Protein AF-A0A8S0SRK8-F1 (afdb_monomer_lite)

Organism: NCBI:txid158383

pLDDT: mean 86.81, std 17.04, range [39.41, 98.62]

Radius of gyration: 45.8 Å; chains: 1; bounding box: 106×28×103 Å

Structure (mmCIF, N/CA/C/O backbone):
data_AF-A0A8S0SRK8-F1
#
_entry.id   AF-A0A8S0SRK8-F1
#
loop_
_atom_site.group_PDB
_atom_site.id
_atom_site.type_symbol
_atom_site.label_atom_id
_atom_site.label_alt_id
_atom_site.label_comp_id
_atom_site.label_asym_id
_atom_site.label_entity_id
_atom_site.label_seq_id
_atom_site.pdbx_PDB_ins_code
_atom_site.Cartn_x
_atom_site.Cartn_y
_atom_site.Cartn_z
_atom_site.occupancy
_atom_site.B_iso_or_equiv
_atom_site.auth_seq_id
_atom_site.auth_comp_id
_atom_site.auth_asym_id
_atom_site.auth_atom_id
_atom_site.pdbx_PDB_model_num
ATOM 1 N N . MET A 1 1 ? -18.535 -17.573 22.015 1.00 39.41 1 MET A N 1
ATOM 2 C CA . MET A 1 1 ? -19.885 -17.221 21.520 1.00 39.41 1 MET A CA 1
ATOM 3 C C . MET A 1 1 ? -19.895 -15.765 21.069 1.00 39.41 1 MET A C 1
ATOM 5 O O . MET A 1 1 ? -19.481 -14.895 21.828 1.00 39.41 1 MET A O 1
ATOM 9 N N . ALA A 1 2 ? -20.284 -15.486 19.824 1.00 50.84 2 ALA A N 1
ATOM 10 C CA . ALA A 1 2 ? -20.505 -14.115 19.374 1.00 50.84 2 ALA A CA 1
ATOM 11 C C . ALA A 1 2 ? -21.846 -13.645 19.949 1.00 50.84 2 ALA A C 1
ATOM 13 O O . ALA A 1 2 ? -22.891 -13.990 19.405 1.00 50.84 2 ALA A O 1
ATOM 14 N N . ASN A 1 3 ? -21.820 -12.917 21.070 1.00 59.28 3 ASN A N 1
ATOM 15 C CA . ASN A 1 3 ? -23.039 -12.348 21.637 1.00 59.28 3 ASN A CA 1
ATOM 16 C C . ASN A 1 3 ? -23.582 -11.314 20.643 1.00 59.28 3 ASN A C 1
ATOM 18 O O . ASN A 1 3 ? -22.987 -10.251 20.446 1.00 59.28 3 ASN A O 1
ATOM 22 N N . ARG A 1 4 ? -24.640 -11.687 19.923 1.00 82.00 4 ARG A N 1
ATOM 23 C CA . ARG A 1 4 ? -25.288 -10.833 18.934 1.00 82.00 4 ARG A CA 1
ATOM 24 C C . ARG A 1 4 ? -26.205 -9.895 19.706 1.00 82.00 4 ARG A C 1
ATOM 26 O O . ARG A 1 4 ? -27.252 -10.319 20.172 1.00 82.00 4 ARG A O 1
ATOM 33 N N . PHE A 1 5 ? -25.776 -8.648 19.869 1.00 89.31 5 PHE A N 1
ATOM 34 C CA . PHE A 1 5 ? -26.618 -7.614 20.463 1.00 89.31 5 PHE A CA 1
ATOM 35 C C . PHE A 1 5 ? -27.851 -7.359 19.600 1.00 89.31 5 PHE A C 1
ATOM 37 O O . PHE A 1 5 ? -27.813 -7.545 18.376 1.00 89.31 5 PHE A O 1
ATOM 44 N N . GLU A 1 6 ? -28.922 -6.897 20.232 1.00 91.94 6 GLU A N 1
ATOM 45 C CA . GLU A 1 6 ? -30.125 -6.482 19.528 1.00 91.94 6 GLU A CA 1
ATOM 46 C C . GLU A 1 6 ? -29.847 -5.293 18.601 1.00 91.94 6 GLU A C 1
ATOM 48 O O . GLU A 1 6 ? -28.809 -4.622 18.676 1.00 91.94 6 GLU A O 1
ATOM 53 N N . LYS A 1 7 ? -30.782 -5.024 17.684 1.00 91.38 7 LYS A N 1
ATOM 54 C CA . LYS A 1 7 ? -30.633 -3.931 16.720 1.00 91.38 7 LYS A CA 1
ATOM 55 C C . LYS A 1 7 ? -30.488 -2.581 17.431 1.00 91.38 7 LYS A C 1
ATOM 57 O O . LYS A 1 7 ? -29.530 -1.866 17.159 1.00 91.38 7 LYS A O 1
ATOM 62 N N . HIS A 1 8 ? -31.366 -2.293 18.393 1.00 92.50 8 HIS A N 1
ATOM 63 C CA . HIS A 1 8 ? -31.359 -1.033 19.138 1.00 92.50 8 HIS A CA 1
ATOM 64 C C . HIS A 1 8 ? -30.044 -0.823 19.915 1.00 92.50 8 HIS A C 1
ATOM 66 O O . HIS A 1 8 ? -29.465 0.260 19.876 1.00 92.50 8 HIS A O 1
ATOM 72 N N . GLN A 1 9 ? -29.513 -1.886 20.534 1.00 93.75 9 GLN A N 1
ATOM 73 C CA . GLN A 1 9 ? -28.227 -1.865 21.238 1.00 93.75 9 GLN A CA 1
ATOM 74 C C . GLN A 1 9 ? -27.070 -1.575 20.280 1.00 93.75 9 GLN A C 1
ATOM 76 O O . GLN A 1 9 ? -26.219 -0.732 20.557 1.00 93.75 9 GLN A O 1
ATOM 81 N N . ASN A 1 10 ? -27.035 -2.254 19.129 1.00 93.31 10 ASN A N 1
ATOM 82 C CA . ASN A 1 10 ? -26.011 -2.003 18.118 1.00 93.31 10 ASN A CA 1
ATOM 83 C C . ASN A 1 10 ? -26.084 -0.583 17.562 1.00 93.31 10 ASN A C 1
ATOM 85 O O . ASN A 1 10 ? -25.037 0.005 17.312 1.00 93.31 10 ASN A O 1
ATOM 89 N N . ASP A 1 11 ? -27.281 -0.053 17.332 1.00 93.44 11 ASP A N 1
ATOM 90 C CA . ASP A 1 11 ? -27.451 1.276 16.755 1.00 93.44 11 ASP A CA 1
ATOM 91 C C . ASP A 1 11 ? -27.020 2.363 17.752 1.00 93.44 11 ASP A C 1
ATOM 93 O O . ASP A 1 11 ? -26.238 3.234 17.379 1.00 93.44 11 ASP A O 1
ATOM 97 N N . ALA A 1 12 ? -27.363 2.231 19.039 1.00 93.94 12 ALA A N 1
ATOM 98 C CA . ALA A 1 12 ? -26.849 3.110 20.094 1.00 93.94 12 ALA A CA 1
ATOM 99 C C . ALA A 1 12 ? -25.310 3.066 20.209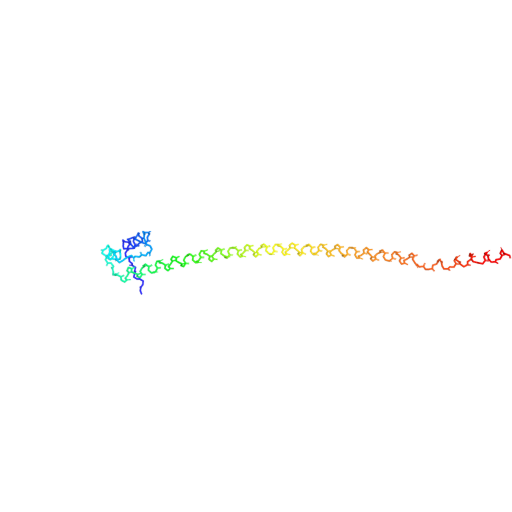 1.00 93.94 12 ALA A C 1
ATOM 101 O O . ALA A 1 12 ? -24.655 4.106 20.290 1.00 93.94 12 ALA A O 1
ATOM 102 N N . LEU A 1 13 ? -24.707 1.869 20.159 1.00 94.38 13 LEU A N 1
ATOM 103 C CA . LEU A 1 13 ? -23.247 1.707 20.193 1.00 94.38 13 LEU A CA 1
ATOM 104 C C . LEU A 1 13 ? -22.557 2.295 18.950 1.00 94.38 13 LEU A C 1
ATOM 106 O O . LEU A 1 13 ? -21.462 2.843 19.064 1.00 94.38 13 LEU A O 1
ATOM 110 N N . LYS A 1 14 ? -23.169 2.177 17.763 1.00 93.75 14 LYS A N 1
ATOM 111 C CA . LYS A 1 14 ? -22.653 2.780 16.521 1.00 93.75 14 LYS A CA 1
ATOM 112 C C . LYS A 1 14 ? -22.706 4.300 16.577 1.00 93.75 14 LYS A C 1
ATOM 114 O O . LYS A 1 14 ? -21.674 4.905 16.318 1.00 93.75 14 LYS A O 1
ATOM 119 N N . LEU A 1 15 ? -23.845 4.877 16.959 1.00 94.00 15 LEU A N 1
ATOM 120 C CA . LEU A 1 15 ? -24.011 6.328 17.080 1.00 94.00 15 LEU A CA 1
ATOM 121 C C . LEU A 1 15 ? -22.973 6.916 18.043 1.00 94.00 15 LEU A C 1
ATOM 123 O O . LEU A 1 15 ? -22.237 7.829 17.686 1.00 94.00 15 LEU A O 1
ATOM 127 N N . ALA A 1 16 ? -22.801 6.308 19.219 1.00 93.81 16 ALA A N 1
ATOM 128 C CA . ALA A 1 16 ? -21.780 6.759 20.163 1.00 93.81 16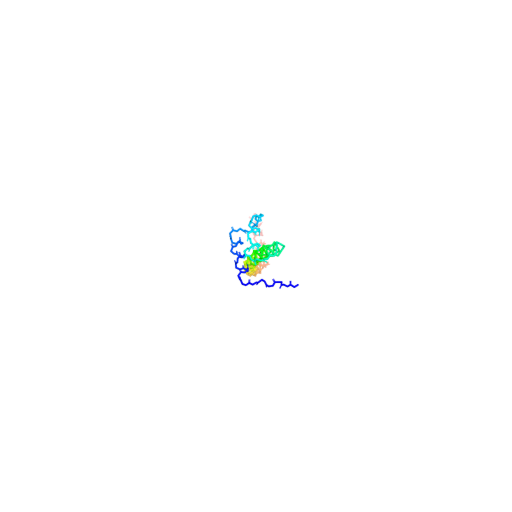 ALA A CA 1
ATOM 129 C C . ALA A 1 16 ? -20.341 6.588 19.638 1.00 93.81 16 ALA A C 1
ATOM 131 O O . ALA A 1 16 ? -19.460 7.363 20.001 1.00 93.81 16 ALA A O 1
ATOM 132 N N . PHE A 1 17 ? -20.079 5.582 18.796 1.00 94.31 17 PHE A N 1
ATOM 133 C CA . PHE A 1 17 ? -18.770 5.399 18.158 1.00 94.31 17 PHE A CA 1
ATOM 134 C C . PHE A 1 17 ? -18.495 6.433 17.060 1.00 94.31 17 PHE A C 1
ATOM 136 O O . PHE A 1 17 ? -17.335 6.769 16.820 1.00 94.31 17 PHE A O 1
ATOM 143 N N . GLU A 1 18 ? -19.540 6.903 16.379 1.00 92.00 18 GLU A N 1
ATOM 144 C CA . GLU A 1 18 ? -19.466 7.986 15.395 1.00 92.00 18 GLU A CA 1
ATOM 145 C C . GLU A 1 18 ? -19.194 9.331 16.076 1.00 92.00 18 GLU A C 1
ATOM 147 O O . GLU A 1 18 ? -18.357 10.086 15.590 1.00 92.00 18 GLU A O 1
ATOM 152 N N . GLU A 1 19 ? -19.808 9.582 17.238 1.00 91.06 19 GLU A N 1
ATOM 153 C CA . GLU A 1 19 ? -19.502 10.746 18.083 1.00 91.06 19 GLU A CA 1
ATOM 154 C C . GLU A 1 19 ? -18.071 10.698 18.637 1.00 91.06 19 GLU A C 1
ATOM 156 O O . GLU A 1 19 ? -17.342 11.688 18.595 1.00 91.06 19 GLU A O 1
ATOM 161 N N . SER A 1 20 ? -17.655 9.546 19.177 1.00 89.19 20 SER A N 1
ATOM 162 C CA . SER A 1 20 ? -16.301 9.357 19.688 1.00 89.19 20 SER A CA 1
ATOM 163 C C . SER A 1 20 ? -15.818 7.913 19.575 1.00 89.19 20 SER A C 1
ATOM 165 O O . SER A 1 20 ? -16.375 6.968 20.137 1.00 89.19 20 SER A O 1
ATOM 167 N N . VAL A 1 21 ? -14.654 7.751 18.949 1.00 87.62 21 VAL A N 1
ATOM 168 C CA . VAL A 1 21 ?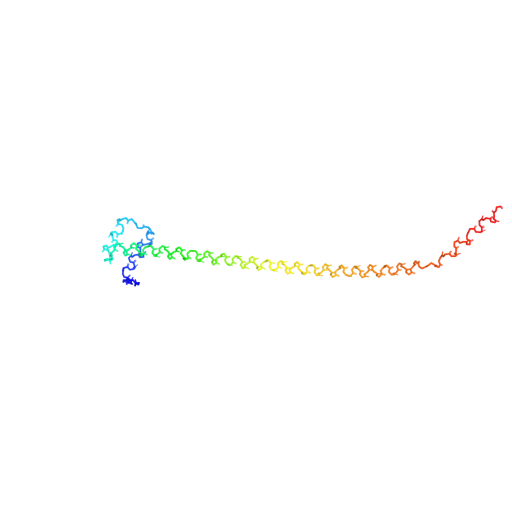 -13.957 6.462 18.818 1.00 87.62 21 VAL A CA 1
ATOM 169 C C . VAL A 1 21 ? -13.458 5.929 20.176 1.00 87.62 21 VAL A C 1
ATOM 171 O O . VAL A 1 21 ? -13.276 4.711 20.354 1.00 87.62 21 VAL A O 1
ATOM 174 N N . HIS A 1 22 ? -13.237 6.823 21.146 1.00 87.00 22 HIS A N 1
ATOM 175 C CA . HIS A 1 22 ? -12.737 6.511 22.483 1.00 87.00 22 HIS A CA 1
ATOM 176 C C . HIS A 1 22 ? -13.756 6.922 23.547 1.00 87.00 22 HIS A C 1
ATOM 178 O O . HIS A 1 22 ? -14.062 8.098 23.724 1.00 87.00 22 HIS A O 1
ATOM 184 N N . LEU A 1 23 ? -14.272 5.942 24.288 1.00 87.12 23 LEU A N 1
ATOM 185 C CA . LEU A 1 23 ? -15.233 6.220 25.349 1.00 87.12 23 LEU A CA 1
ATOM 186 C C . LEU A 1 23 ? -14.551 6.781 26.597 1.00 87.12 23 LEU A C 1
ATOM 188 O O . LEU A 1 23 ? -13.649 6.141 27.147 1.00 87.12 23 LEU A O 1
ATOM 192 N N . THR A 1 24 ? -15.067 7.907 27.087 1.00 91.00 24 THR A N 1
ATOM 193 C CA . THR A 1 24 ? -14.828 8.399 28.448 1.00 91.00 24 THR A CA 1
ATOM 194 C C . THR A 1 24 ? -15.600 7.559 29.469 1.00 91.00 24 THR A C 1
ATOM 196 O O . THR A 1 24 ? -16.477 6.764 29.110 1.00 91.00 24 THR A O 1
ATOM 199 N N . LYS A 1 25 ? -15.280 7.703 30.759 1.00 89.62 25 LYS A N 1
ATOM 200 C CA . LYS A 1 25 ? -15.944 6.940 31.826 1.00 89.62 25 LYS A CA 1
ATOM 201 C C . LYS A 1 25 ? -1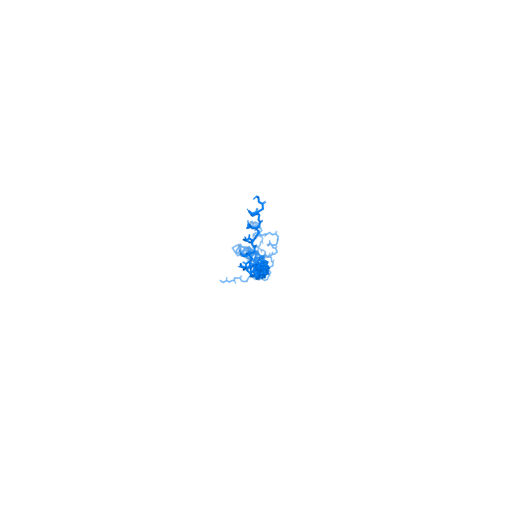7.441 7.256 31.877 1.00 89.62 25 LYS A C 1
ATOM 203 O O . LYS A 1 25 ? -18.252 6.344 31.979 1.00 89.62 25 LYS A O 1
ATOM 208 N N . GLU A 1 26 ? -17.797 8.523 31.724 1.00 90.19 26 GLU A N 1
ATOM 209 C CA . GLU A 1 26 ? -19.167 9.035 31.752 1.00 90.19 26 GLU A CA 1
ATOM 210 C C . GLU A 1 26 ? -19.984 8.452 30.596 1.00 90.19 26 GLU A C 1
ATOM 212 O O . GLU A 1 26 ? -21.071 7.913 30.811 1.00 90.19 26 GLU A O 1
ATOM 217 N N . LYS A 1 27 ? -19.418 8.462 29.380 1.00 90.31 27 LYS A N 1
ATOM 218 C CA . LYS A 1 27 ? -20.090 7.943 28.182 1.00 90.31 27 LYS A CA 1
ATOM 219 C C . LYS A 1 27 ? -20.279 6.428 28.234 1.00 90.31 27 LYS A C 1
ATOM 221 O O . LYS A 1 27 ? -21.293 5.919 27.764 1.00 90.31 27 LYS A O 1
ATOM 226 N N . LYS A 1 28 ? -19.341 5.692 28.844 1.00 92.12 28 LYS A N 1
ATOM 227 C CA . LYS A 1 28 ? -19.525 4.253 29.096 1.00 92.12 28 LYS A CA 1
ATOM 228 C C . LYS A 1 28 ? -20.719 3.995 30.013 1.00 92.12 28 LYS A C 1
ATOM 230 O O . LYS A 1 28 ? -21.546 3.151 29.686 1.00 92.12 28 LYS A O 1
ATOM 235 N N . THR A 1 29 ? -20.827 4.729 31.119 1.00 93.31 29 THR A N 1
ATOM 236 C CA . THR A 1 29 ? -21.942 4.578 32.068 1.00 93.31 29 THR A CA 1
ATOM 237 C C . THR A 1 29 ? -23.284 4.932 31.421 1.00 93.31 29 THR A C 1
ATOM 239 O O . THR A 1 29 ? -24.276 4.235 31.630 1.00 93.31 29 THR A O 1
ATOM 242 N N . GLU A 1 30 ? -23.317 5.975 30.586 1.00 93.25 30 GLU A N 1
ATOM 243 C CA . GLU A 1 30 ? -24.502 6.334 29.800 1.00 93.25 30 GLU A CA 1
ATOM 244 C C . GLU A 1 30 ? -24.912 5.207 28.840 1.00 93.25 30 GLU A C 1
ATOM 246 O O . GLU A 1 30 ? -26.083 4.835 28.797 1.00 93.25 30 GLU A O 1
ATOM 251 N N . LEU A 1 31 ? -23.951 4.618 28.120 1.00 93.81 31 LEU A N 1
ATOM 252 C CA . LEU A 1 31 ? -24.202 3.517 27.190 1.00 93.81 31 LEU A CA 1
ATOM 253 C C . LEU A 1 31 ? -24.703 2.252 27.884 1.00 93.81 31 LEU A C 1
ATOM 255 O O . LEU A 1 31 ? -25.622 1.614 27.375 1.00 93.81 31 LEU A O 1
ATOM 259 N N . VAL A 1 32 ? -24.143 1.902 29.043 1.00 95.44 32 VAL A N 1
ATOM 260 C CA . VAL A 1 32 ? -24.629 0.788 29.875 1.00 95.44 32 VAL A CA 1
ATOM 261 C C . VAL A 1 32 ? -26.100 1.005 30.229 1.00 95.44 32 VAL A C 1
ATOM 263 O O . VAL A 1 32 ? -26.928 0.128 29.994 1.00 95.44 32 VAL A O 1
ATOM 266 N N . ARG A 1 33 ? -26.458 2.209 30.694 1.00 94.12 33 ARG A N 1
ATOM 267 C CA . ARG A 1 33 ? -27.845 2.548 31.043 1.00 94.12 33 ARG A CA 1
ATOM 268 C C . ARG A 1 33 ? -28.779 2.537 29.830 1.00 94.12 33 ARG A C 1
ATOM 270 O O . ARG A 1 33 ? -29.904 2.069 29.943 1.00 94.12 33 ARG A O 1
ATOM 277 N N . ALA A 1 34 ? -28.329 3.055 28.688 1.00 92.31 34 ALA A N 1
ATOM 278 C CA . ALA A 1 34 ? -29.146 3.166 27.480 1.00 92.31 34 ALA A CA 1
ATOM 279 C C . ALA A 1 34 ? -29.361 1.824 26.763 1.00 92.31 34 ALA A C 1
ATOM 281 O O . ALA A 1 34 ? -30.388 1.629 26.122 1.00 92.31 34 ALA A O 1
ATOM 282 N N . THR A 1 35 ? -28.392 0.908 26.844 1.00 92.94 35 THR A N 1
ATOM 283 C CA . THR A 1 35 ? -28.426 -0.374 26.116 1.00 92.94 35 THR A CA 1
ATOM 284 C C . THR A 1 35 ? -28.765 -1.574 26.999 1.00 92.94 35 THR A C 1
ATOM 286 O O . THR A 1 35 ? -29.048 -2.650 26.470 1.00 92.94 35 THR A O 1
ATOM 289 N N . GLY A 1 36 ? -28.706 -1.419 28.326 1.00 93.88 36 GLY A N 1
ATOM 290 C CA . GLY A 1 36 ? -28.838 -2.516 29.288 1.00 93.88 36 GLY A CA 1
ATOM 291 C C . GLY A 1 36 ? -27.680 -3.521 29.243 1.00 93.88 36 GLY A C 1
ATOM 292 O O . GLY A 1 36 ? -27.783 -4.596 29.828 1.00 93.88 36 GLY A O 1
ATOM 293 N N . LEU A 1 37 ? -26.600 -3.206 28.520 1.00 93.62 37 LEU A N 1
ATOM 294 C CA . LEU A 1 37 ? -25.419 -4.056 28.399 1.00 93.62 37 LEU A CA 1
ATOM 295 C C . LEU A 1 37 ? -24.460 -3.831 29.558 1.00 93.62 37 LEU A C 1
ATOM 297 O O . LEU A 1 37 ? -24.368 -2.733 30.099 1.00 93.62 37 LEU A O 1
ATOM 301 N N . ASP A 1 38 ? -23.668 -4.852 29.863 1.00 94.06 38 ASP A N 1
ATOM 302 C CA . ASP A 1 38 ? -22.603 -4.726 30.848 1.00 94.06 38 ASP A CA 1
ATOM 303 C C . ASP A 1 38 ? -21.424 -3.868 30.336 1.00 94.06 38 ASP A C 1
ATOM 305 O O . ASP A 1 38 ? -21.136 -3.769 29.135 1.00 94.06 38 ASP A O 1
ATOM 309 N N . MET A 1 39 ? -20.696 -3.264 31.274 1.00 93.38 39 MET A N 1
ATOM 310 C CA . MET A 1 39 ? -19.534 -2.413 31.026 1.00 93.38 39 MET A CA 1
ATOM 311 C C . MET A 1 39 ? -18.441 -3.125 30.210 1.00 93.38 39 MET A C 1
ATOM 313 O O . MET A 1 39 ? -17.808 -2.515 29.330 1.00 93.38 39 MET A O 1
ATOM 317 N N . GLU A 1 40 ? -18.216 -4.418 30.465 1.00 92.38 40 GLU A N 1
ATOM 318 C CA . GLU A 1 40 ? -17.250 -5.222 29.715 1.00 92.38 40 GLU A CA 1
ATOM 319 C C . GLU A 1 40 ? -17.716 -5.453 28.279 1.00 92.38 40 GLU A C 1
ATOM 321 O O . GLU A 1 40 ? -16.917 -5.374 27.341 1.00 92.38 40 GLU A O 1
ATOM 326 N N . GLN A 1 41 ? -19.017 -5.674 28.079 1.00 93.00 41 GLN A N 1
ATOM 327 C CA . GLN A 1 41 ? -19.610 -5.876 26.758 1.00 93.00 41 GLN A CA 1
ATOM 328 C C . GLN A 1 41 ? -19.480 -4.619 25.895 1.00 93.00 41 GLN A C 1
ATOM 330 O O . GLN A 1 41 ? -19.035 -4.712 24.745 1.00 93.00 41 GLN A O 1
ATOM 335 N N . VAL A 1 42 ? -19.776 -3.444 26.462 1.00 93.44 42 VAL A N 1
ATOM 336 C CA . VAL A 1 42 ? -19.586 -2.145 25.798 1.00 93.44 42 VAL A CA 1
ATOM 337 C C . VAL A 1 42 ? -18.109 -1.946 25.440 1.00 93.44 42 VAL A C 1
ATOM 339 O O . VAL A 1 42 ? -17.769 -1.673 24.286 1.00 93.44 42 VAL A O 1
ATOM 342 N N . THR A 1 43 ? -17.195 -2.165 26.390 1.00 93.19 43 THR A N 1
ATOM 343 C CA . THR A 1 43 ? -15.750 -1.999 26.153 1.00 93.19 43 THR A CA 1
ATOM 344 C C . THR A 1 43 ? -15.229 -2.961 25.077 1.00 93.19 43 THR A C 1
ATOM 346 O O . THR A 1 43 ? -14.498 -2.554 24.167 1.00 93.19 43 THR A O 1
ATOM 349 N N . SER A 1 44 ? -15.639 -4.229 25.136 1.00 93.69 44 SER A N 1
ATOM 350 C CA . SER A 1 44 ? -15.285 -5.269 24.168 1.00 93.69 44 SER A CA 1
ATOM 351 C C . SER A 1 44 ? -15.797 -4.938 22.767 1.00 93.69 44 SER A C 1
ATOM 353 O O . SER A 1 44 ? -15.061 -5.075 21.784 1.00 93.69 44 SER A O 1
ATOM 355 N N . TRP A 1 45 ? -17.023 -4.421 22.650 1.00 94.50 45 TRP A N 1
ATOM 356 C CA . TRP A 1 45 ? -17.569 -3.987 21.367 1.00 94.50 45 TRP A CA 1
ATOM 357 C C . TRP A 1 45 ? -16.744 -2.856 20.752 1.00 94.50 45 TRP A C 1
ATOM 359 O O . TRP A 1 45 ? -16.377 -2.949 19.578 1.00 94.50 45 TRP A O 1
ATOM 369 N N . PHE A 1 46 ? -16.368 -1.843 21.541 1.00 95.31 46 PHE A N 1
ATOM 370 C CA . PHE A 1 46 ? -15.537 -0.726 21.075 1.00 95.31 46 PHE A CA 1
ATOM 371 C C . PHE A 1 46 ? -14.139 -1.190 20.654 1.00 95.31 46 PHE A C 1
ATOM 373 O O . PHE A 1 46 ? -13.649 -0.794 19.595 1.00 95.31 46 PHE A O 1
ATOM 380 N N . ASN A 1 47 ? -13.515 -2.086 21.424 1.00 94.25 47 ASN A N 1
ATOM 381 C CA . ASN A 1 47 ? -12.237 -2.704 21.060 1.00 94.25 47 ASN A CA 1
ATOM 382 C C . ASN A 1 47 ? -12.326 -3.436 19.716 1.00 94.25 47 ASN A C 1
ATOM 384 O O . ASN A 1 47 ? -11.508 -3.200 18.824 1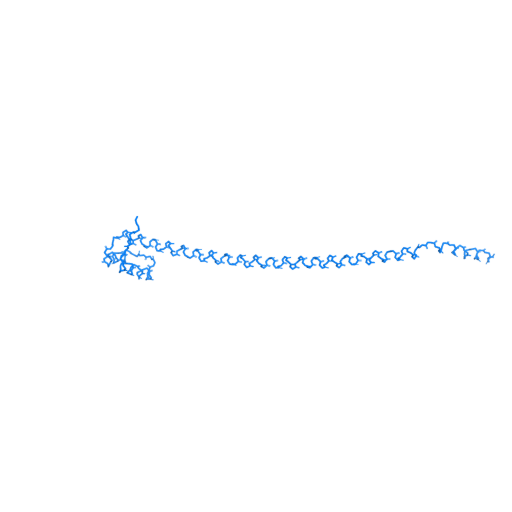.00 94.25 47 ASN A O 1
ATOM 388 N N . ARG A 1 48 ? -13.355 -4.272 19.529 1.00 94.44 48 ARG A N 1
ATOM 389 C CA . ARG A 1 48 ? -13.590 -4.995 18.270 1.00 94.44 48 ARG A CA 1
ATOM 390 C C . ARG A 1 48 ? -13.886 -4.045 17.112 1.00 94.44 48 ARG A C 1
ATOM 392 O O . ARG A 1 48 ? -13.391 -4.262 16.010 1.00 94.44 48 ARG A O 1
ATOM 399 N N . LYS A 1 49 ? -14.675 -2.990 17.332 1.00 94.19 49 LYS A N 1
ATOM 400 C CA . LYS A 1 49 ? -14.991 -1.985 16.308 1.00 94.19 49 LYS A CA 1
ATOM 401 C C . LYS A 1 49 ? -13.730 -1.234 15.870 1.00 94.19 49 LYS A C 1
ATOM 403 O O . LYS A 1 49 ? -13.501 -1.139 14.667 1.00 94.19 49 LYS A O 1
ATOM 408 N N . ARG A 1 50 ? -12.872 -0.813 16.809 1.00 95.88 50 ARG A N 1
ATOM 409 C CA . ARG A 1 50 ? -11.557 -0.214 16.508 1.00 95.88 50 ARG A CA 1
ATOM 410 C C . ARG A 1 50 ? -10.631 -1.172 15.768 1.00 95.88 50 ARG A C 1
ATOM 412 O O . ARG A 1 50 ? -9.992 -0.765 14.807 1.00 95.88 50 ARG A O 1
ATOM 419 N N . ALA A 1 51 ? -10.554 -2.432 16.195 1.00 95.94 51 ALA A N 1
ATOM 420 C CA . ALA A 1 51 ? -9.737 -3.441 15.521 1.00 95.94 51 ALA A CA 1
ATOM 421 C C . ALA A 1 51 ? -10.196 -3.658 14.071 1.00 95.94 51 ALA A C 1
ATOM 423 O O . ALA A 1 51 ? -9.376 -3.634 13.161 1.00 95.94 51 ALA A O 1
ATOM 424 N N . ARG A 1 52 ? -11.511 -3.775 13.837 1.00 95.25 52 ARG A N 1
ATOM 425 C CA . ARG A 1 52 ? -12.076 -3.882 12.482 1.00 95.25 52 ARG A CA 1
ATOM 426 C C . ARG A 1 52 ? -11.824 -2.638 11.632 1.00 95.25 52 ARG A C 1
ATOM 428 O O . ARG A 1 52 ? -11.550 -2.788 10.448 1.00 95.25 52 ARG A O 1
ATOM 435 N N . LYS A 1 53 ? -11.913 -1.435 12.215 1.00 94.94 53 LYS A N 1
ATOM 436 C CA . LYS A 1 53 ? -11.595 -0.180 11.516 1.00 94.94 53 LYS A CA 1
ATOM 437 C C . LYS A 1 53 ? -10.137 -0.182 11.041 1.00 94.94 53 LYS A C 1
ATOM 439 O O . LYS A 1 53 ? -9.911 -0.071 9.844 1.00 94.94 53 LYS A O 1
ATOM 444 N N . ARG A 1 54 ? -9.189 -0.462 11.945 1.00 96.19 54 ARG A N 1
ATOM 445 C CA . ARG A 1 54 ? -7.755 -0.571 11.618 1.00 96.19 54 ARG A CA 1
ATOM 446 C C . ARG A 1 54 ? -7.461 -1.650 10.577 1.00 96.19 54 ARG A C 1
ATOM 448 O O . ARG A 1 54 ? -6.690 -1.417 9.659 1.00 96.19 54 ARG A O 1
ATOM 455 N N . ALA A 1 55 ? -8.088 -2.821 10.694 1.00 96.69 55 ALA A N 1
ATOM 456 C CA . ALA A 1 55 ? -7.915 -3.898 9.719 1.00 96.69 55 ALA A CA 1
ATOM 457 C C . ALA A 1 55 ? -8.421 -3.496 8.325 1.00 96.69 55 ALA A C 1
ATOM 459 O O . ALA A 1 55 ? -7.795 -3.830 7.325 1.00 96.69 55 ALA A O 1
ATOM 460 N N . ARG A 1 56 ? -9.535 -2.756 8.249 1.00 96.69 56 ARG A N 1
ATOM 461 C CA . ARG A 1 56 ? -10.052 -2.233 6.979 1.00 96.69 56 ARG A CA 1
ATOM 462 C C . ARG A 1 56 ? -9.118 -1.183 6.383 1.00 96.69 56 ARG A C 1
ATOM 464 O O . ARG A 1 56 ? -8.853 -1.249 5.194 1.00 96.69 56 ARG A O 1
ATOM 471 N N . GLU A 1 57 ? -8.621 -0.253 7.194 1.00 96.06 57 GLU A N 1
ATOM 472 C CA . GLU A 1 57 ? -7.644 0.763 6.769 1.00 96.06 57 GLU A CA 1
ATOM 473 C C . GLU A 1 57 ? -6.360 0.113 6.246 1.00 96.06 57 GLU A C 1
ATOM 475 O O . GLU A 1 57 ? -5.954 0.388 5.124 1.00 96.06 57 GLU A O 1
ATOM 480 N N . SER A 1 58 ? -5.793 -0.835 6.995 1.00 96.81 58 SER A N 1
ATOM 481 C CA . SER A 1 58 ? -4.608 -1.588 6.571 1.00 96.81 58 SER A CA 1
ATOM 482 C C . SER A 1 58 ? -4.844 -2.392 5.292 1.00 96.81 58 SER A C 1
ATOM 484 O O . SER A 1 58 ? -3.948 -2.475 4.458 1.00 96.81 58 SER A O 1
ATOM 486 N N . LYS A 1 59 ? -6.038 -2.968 5.114 1.00 97.56 59 LYS A N 1
ATOM 487 C CA . LYS A 1 59 ? -6.392 -3.673 3.880 1.00 97.56 59 LYS A CA 1
ATOM 488 C C . LYS A 1 59 ? -6.454 -2.720 2.681 1.00 97.56 59 LYS A C 1
ATOM 490 O O . LYS A 1 59 ? -5.917 -3.060 1.637 1.00 97.56 59 LYS A O 1
ATOM 495 N N . MET A 1 60 ? -7.090 -1.557 2.831 1.00 97.25 60 MET A N 1
ATOM 496 C CA . MET A 1 60 ? -7.172 -0.559 1.755 1.00 97.25 60 MET A CA 1
ATOM 497 C C . MET A 1 60 ? -5.785 -0.034 1.374 1.00 97.25 60 MET A C 1
ATOM 499 O O . MET A 1 60 ? -5.497 0.120 0.192 1.00 97.25 60 MET A O 1
ATOM 503 N N . GLU A 1 61 ? -4.916 0.190 2.361 1.00 97.81 61 GLU A N 1
ATOM 504 C CA . GLU A 1 61 ? -3.523 0.573 2.114 1.00 97.81 61 GLU A CA 1
ATOM 505 C C . GLU A 1 61 ? -2.776 -0.511 1.331 1.00 97.81 61 GLU A C 1
ATOM 507 O O . GLU A 1 61 ? -2.150 -0.227 0.315 1.00 97.81 61 GLU A O 1
ATOM 512 N N . LEU A 1 62 ? -2.915 -1.775 1.742 1.00 97.38 62 LEU A N 1
ATOM 513 C CA . LEU A 1 62 ? -2.300 -2.898 1.040 1.00 97.38 62 LEU A CA 1
ATOM 514 C C . LEU A 1 62 ? -2.792 -3.011 -0.412 1.00 97.38 62 LEU A C 1
ATOM 516 O O . LEU A 1 62 ? -1.991 -3.231 -1.315 1.00 97.38 62 LEU A O 1
ATOM 520 N N . GLU A 1 63 ? -4.095 -2.846 -0.647 1.00 98.12 63 GLU A N 1
ATOM 521 C CA . GLU A 1 63 ? -4.682 -2.851 -1.994 1.00 98.12 63 GLU A CA 1
ATOM 522 C C . GLU A 1 63 ? -4.116 -1.722 -2.867 1.00 98.12 63 GLU A C 1
ATOM 524 O O . GLU A 1 63 ? -3.823 -1.946 -4.043 1.00 98.12 63 GLU A O 1
ATOM 529 N N . ARG A 1 64 ? -3.897 -0.536 -2.289 1.00 98.31 64 ARG A N 1
ATOM 530 C CA . ARG A 1 64 ? -3.258 0.586 -2.980 1.00 98.31 64 ARG A CA 1
ATOM 531 C C . ARG A 1 64 ? -1.813 0.265 -3.360 1.00 98.31 64 ARG A C 1
ATOM 533 O O . ARG A 1 64 ? -1.454 0.424 -4.523 1.00 98.31 64 ARG A O 1
ATOM 540 N N . THR A 1 65 ? -1.012 -0.239 -2.422 1.00 98.25 65 THR A N 1
ATOM 541 C CA . THR A 1 65 ? 0.383 -0.617 -2.696 1.00 98.25 65 THR A CA 1
ATOM 542 C C . THR A 1 65 ? 0.474 -1.694 -3.776 1.00 98.25 65 THR A C 1
ATOM 544 O O . THR A 1 65 ? 1.338 -1.625 -4.643 1.00 98.25 65 THR A O 1
ATO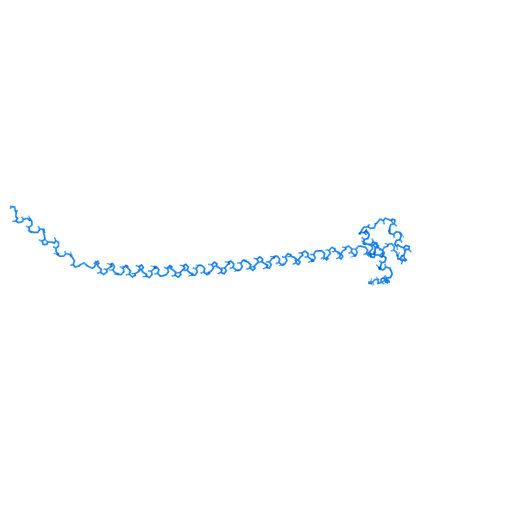M 547 N N . ILE A 1 66 ? -0.429 -2.680 -3.764 1.00 98.44 66 ILE A N 1
ATOM 548 C CA . ILE A 1 66 ? -0.476 -3.718 -4.803 1.00 98.44 66 ILE A CA 1
ATOM 549 C C . ILE A 1 66 ? -0.728 -3.096 -6.181 1.00 98.44 66 ILE A C 1
ATOM 551 O O . ILE A 1 66 ? -0.050 -3.456 -7.142 1.00 98.44 66 ILE A O 1
ATOM 555 N N . ALA A 1 67 ? -1.671 -2.155 -6.287 1.00 98.50 67 ALA A N 1
ATOM 556 C CA . ALA A 1 67 ? -1.954 -1.476 -7.548 1.00 98.50 67 ALA A CA 1
ATOM 557 C C . ALA A 1 67 ? -0.745 -0.667 -8.053 1.00 98.50 67 ALA A C 1
ATOM 559 O O . ALA A 1 67 ? -0.393 -0.765 -9.227 1.00 98.50 67 ALA A O 1
ATOM 560 N N . GLU A 1 68 ? -0.077 0.069 -7.161 1.00 98.50 68 GLU A N 1
ATOM 561 C CA . GLU A 1 68 ? 1.136 0.835 -7.479 1.00 98.50 68 GLU A CA 1
ATOM 562 C C . GLU A 1 68 ? 2.277 -0.082 -7.957 1.00 98.50 68 GLU A C 1
ATOM 564 O O . GLU A 1 68 ? 2.930 0.202 -8.962 1.00 98.50 68 GLU A O 1
ATOM 569 N N . LEU A 1 69 ? 2.479 -1.229 -7.297 1.00 98.50 69 LEU A N 1
ATOM 570 C CA . LEU A 1 69 ? 3.488 -2.216 -7.693 1.00 98.50 69 LEU A CA 1
ATOM 571 C C . LEU A 1 69 ? 3.184 -2.860 -9.048 1.00 98.50 69 LEU A C 1
ATOM 573 O O . LEU A 1 69 ? 4.098 -3.049 -9.849 1.00 98.50 69 LEU A O 1
ATOM 577 N N . HIS A 1 70 ? 1.921 -3.191 -9.324 1.00 98.50 70 HIS A N 1
ATOM 578 C CA . HIS A 1 70 ? 1.530 -3.728 -10.627 1.00 98.50 70 HIS A CA 1
ATOM 579 C C . HIS A 1 70 ? 1.785 -2.727 -11.755 1.00 98.50 70 HIS A C 1
ATOM 581 O O . HIS A 1 70 ? 2.311 -3.117 -12.796 1.00 98.50 70 HIS A O 1
ATOM 587 N N . GLN A 1 71 ? 1.471 -1.446 -11.539 1.00 98.62 71 GLN A N 1
ATOM 588 C CA . GLN A 1 71 ? 1.755 -0.403 -12.521 1.00 98.62 71 GLN A CA 1
ATOM 589 C C . GLN A 1 71 ? 3.264 -0.268 -12.767 1.00 98.62 71 GLN A C 1
ATOM 591 O O . GLN A 1 71 ? 3.705 -0.296 -13.914 1.00 98.62 71 GLN A O 1
ATOM 596 N N . ALA A 1 72 ? 4.070 -0.187 -11.704 1.00 98.44 72 ALA A N 1
ATOM 597 C CA . ALA A 1 72 ? 5.522 -0.075 -11.830 1.00 98.44 72 ALA A CA 1
ATOM 598 C C . ALA A 1 72 ? 6.144 -1.284 -12.551 1.00 98.44 72 ALA A C 1
ATOM 600 O O . ALA A 1 72 ? 7.061 -1.128 -13.360 1.00 98.44 72 ALA A O 1
ATOM 601 N N . LEU A 1 73 ? 5.631 -2.490 -12.285 1.00 98.56 73 LEU A N 1
ATOM 602 C CA . LEU A 1 73 ? 6.068 -3.702 -12.969 1.00 98.56 73 LEU A CA 1
ATOM 603 C C . LEU A 1 73 ? 5.754 -3.641 -14.467 1.00 98.56 73 LEU A C 1
ATOM 605 O O . LEU A 1 73 ? 6.630 -3.942 -15.276 1.00 98.56 73 LEU A O 1
ATOM 609 N N . GLN A 1 74 ? 4.545 -3.215 -14.834 1.00 98.38 74 GLN A N 1
ATOM 610 C CA . GLN A 1 74 ? 4.151 -3.067 -16.233 1.00 98.38 74 GLN A CA 1
ATOM 611 C C . GLN A 1 74 ? 5.041 -2.047 -16.958 1.00 98.38 74 GLN A C 1
ATOM 613 O O . GLN A 1 74 ? 5.589 -2.347 -18.015 1.00 98.38 74 GLN A O 1
ATOM 618 N N . GLU A 1 75 ? 5.262 -0.873 -16.364 1.00 98.50 75 GLU A N 1
ATOM 619 C CA . GLU A 1 75 ? 6.139 0.151 -16.943 1.00 98.50 75 GLU A CA 1
ATOM 620 C C . GLU A 1 75 ? 7.576 -0.356 -17.124 1.00 98.50 75 GLU A C 1
ATOM 622 O O . GLU A 1 75 ? 8.244 -0.022 -18.104 1.00 98.50 75 GLU A O 1
ATOM 627 N N . SER A 1 76 ? 8.075 -1.163 -16.183 1.00 98.62 76 SER A N 1
ATOM 628 C CA . SER A 1 76 ? 9.395 -1.785 -16.300 1.00 98.62 76 SER A CA 1
ATOM 629 C C . SER A 1 76 ? 9.450 -2.777 -17.460 1.00 98.62 76 SER A C 1
ATOM 631 O O . SER A 1 76 ? 10.422 -2.772 -18.212 1.00 98.62 76 SER A O 1
ATOM 633 N N . GLN A 1 77 ? 8.415 -3.603 -17.625 1.00 98.56 77 GLN A N 1
ATOM 634 C CA . GLN A 1 77 ? 8.325 -4.570 -18.721 1.00 98.56 77 GLN A CA 1
ATOM 635 C C . GLN A 1 77 ? 8.268 -3.878 -20.087 1.00 98.56 77 GLN A C 1
ATOM 637 O O . GLN A 1 77 ? 8.954 -4.292 -21.018 1.00 98.56 77 GLN A O 1
ATOM 642 N N . GLU A 1 78 ? 7.493 -2.799 -20.208 1.00 98.44 78 GLU A N 1
ATOM 643 C CA . GLU A 1 78 ? 7.397 -2.016 -21.445 1.00 98.44 78 GLU A CA 1
ATOM 644 C C . GLU A 1 78 ? 8.737 -1.365 -21.810 1.00 98.44 78 GLU A C 1
ATOM 646 O O . GLU A 1 78 ? 9.168 -1.425 -22.965 1.00 98.44 78 GLU A O 1
ATOM 651 N N . LYS A 1 79 ? 9.440 -0.796 -20.822 1.00 98.38 79 LYS A N 1
ATOM 652 C CA . LYS A 1 79 ? 10.789 -0.240 -21.015 1.00 98.38 79 LYS A CA 1
ATOM 653 C C . LYS A 1 79 ? 11.780 -1.309 -21.454 1.00 98.38 79 LYS A C 1
ATOM 655 O O . LYS A 1 79 ? 12.548 -1.081 -22.385 1.00 98.38 79 LYS A O 1
ATOM 660 N N . GLU A 1 80 ? 11.759 -2.470 -20.807 1.00 98.38 80 GLU A N 1
ATOM 661 C CA . GLU A 1 80 ? 12.637 -3.583 -21.160 1.00 98.38 80 GLU A CA 1
ATOM 662 C C . GLU A 1 80 ? 12.374 -4.070 -22.590 1.00 98.38 80 GLU A C 1
ATOM 664 O O . GLU A 1 80 ? 13.317 -4.222 -23.365 1.00 98.38 80 GLU A O 1
ATOM 669 N N . ALA A 1 81 ? 11.107 -4.226 -22.982 1.00 98.50 81 ALA A N 1
ATOM 670 C CA . ALA A 1 81 ? 10.738 -4.588 -24.348 1.00 98.50 81 ALA A CA 1
ATOM 671 C C . ALA A 1 81 ? 11.217 -3.545 -25.375 1.00 98.50 81 ALA A C 1
ATOM 673 O O . ALA A 1 81 ? 11.710 -3.904 -26.447 1.00 98.50 81 ALA A O 1
ATOM 674 N N . GLY A 1 82 ? 11.125 -2.254 -25.036 1.00 98.56 82 GLY A N 1
ATOM 675 C CA . GLY A 1 82 ? 11.657 -1.165 -25.856 1.00 98.56 82 GLY A CA 1
ATOM 676 C C . GLY A 1 82 ? 13.169 -1.275 -26.067 1.00 98.56 82 GLY A C 1
ATOM 677 O O . GLY A 1 82 ? 13.635 -1.252 -27.206 1.00 98.56 82 GLY A O 1
ATOM 678 N N . LEU A 1 83 ? 13.925 -1.477 -24.985 1.00 98.50 83 LEU A N 1
ATOM 679 C CA . LEU A 1 83 ? 15.381 -1.641 -25.042 1.00 98.50 83 LEU A CA 1
ATOM 680 C C . LEU A 1 83 ? 15.796 -2.897 -25.817 1.00 98.50 83 LEU A C 1
ATOM 682 O O . LEU A 1 83 ? 16.758 -2.862 -26.581 1.00 98.50 83 LEU A O 1
ATOM 686 N N . GLN A 1 84 ? 15.069 -4.005 -25.657 1.00 98.31 84 GLN A N 1
ATOM 687 C CA . GLN A 1 84 ? 15.328 -5.233 -26.413 1.00 98.31 84 GLN A CA 1
ATOM 688 C C . GLN A 1 84 ? 15.159 -5.014 -27.920 1.00 98.31 84 GLN A C 1
ATOM 690 O O . GLN A 1 84 ? 15.985 -5.481 -28.707 1.00 98.31 84 GLN A O 1
ATOM 695 N N . LYS A 1 85 ? 14.125 -4.268 -28.323 1.00 98.44 85 LYS A N 1
ATOM 696 C CA . LYS A 1 85 ? 13.900 -3.915 -29.725 1.00 98.44 85 LYS A CA 1
ATOM 697 C C . LYS A 1 85 ? 15.018 -3.023 -30.268 1.00 98.44 85 LYS A C 1
ATOM 699 O O . LYS A 1 85 ? 15.573 -3.326 -31.320 1.00 98.44 85 LYS A O 1
ATOM 704 N N . GLU A 1 86 ? 15.386 -1.969 -29.542 1.00 98.44 86 GLU A N 1
ATOM 705 C CA . GLU A 1 86 ? 16.473 -1.068 -29.945 1.00 98.44 86 GLU A CA 1
ATOM 706 C C . GLU A 1 86 ? 17.809 -1.816 -30.080 1.00 98.44 86 GLU A C 1
ATOM 708 O O . GLU A 1 86 ? 18.540 -1.631 -31.056 1.00 98.44 86 GLU A O 1
ATOM 713 N N . LEU A 1 87 ? 18.095 -2.735 -29.152 1.00 98.31 87 LEU A N 1
ATOM 714 C CA . LEU A 1 87 ? 19.271 -3.598 -29.216 1.00 98.31 87 LEU A CA 1
ATOM 715 C C . LEU A 1 87 ? 19.258 -4.483 -30.468 1.00 98.31 87 LEU A C 1
ATOM 717 O O . LEU A 1 87 ? 20.288 -4.633 -31.124 1.00 98.31 87 LEU A O 1
ATOM 721 N N . GLN A 1 88 ? 18.111 -5.067 -30.815 1.00 98.06 88 GLN A N 1
ATOM 722 C CA . GLN A 1 88 ? 17.974 -5.881 -32.021 1.00 98.06 88 GLN A CA 1
ATOM 723 C C . GLN A 1 88 ? 18.198 -5.050 -33.292 1.00 98.06 88 GLN A C 1
ATOM 725 O O . GLN A 1 88 ? 18.914 -5.490 -34.190 1.00 98.06 88 GLN A O 1
ATOM 730 N N . GLU A 1 89 ? 17.641 -3.842 -33.356 1.00 98.44 89 GLU A N 1
ATOM 731 C CA . GLU A 1 89 ? 17.843 -2.919 -34.478 1.00 98.44 89 GLU A CA 1
ATOM 732 C C . GLU A 1 89 ? 19.300 -2.454 -34.588 1.00 98.44 89 GLU A C 1
ATOM 734 O O . GLU A 1 89 ? 19.833 -2.323 -35.688 1.00 98.44 89 GLU A O 1
ATOM 739 N N . SER A 1 90 ? 19.965 -2.195 -33.459 1.00 98.38 90 SER A N 1
ATOM 740 C CA . SER A 1 90 ? 21.390 -1.848 -33.434 1.00 98.38 90 SER A CA 1
ATOM 741 C C . SER A 1 90 ? 22.252 -3.004 -33.940 1.00 98.38 90 SER A C 1
ATOM 743 O O . SER A 1 90 ? 23.118 -2.792 -34.782 1.00 98.38 90 SER A O 1
ATOM 745 N N . ARG A 1 91 ? 21.968 -4.234 -33.493 1.00 98.31 91 ARG A N 1
ATOM 746 C CA . ARG A 1 91 ? 22.656 -5.449 -33.962 1.00 98.31 91 ARG A CA 1
ATOM 747 C C . ARG A 1 91 ? 22.448 -5.706 -35.453 1.00 98.31 91 ARG A C 1
ATOM 749 O O . ARG A 1 91 ? 23.382 -6.115 -36.130 1.00 98.31 91 ARG A O 1
ATOM 756 N N . GLY A 1 92 ? 21.240 -5.470 -35.968 1.00 97.69 92 GLY A N 1
ATOM 757 C CA . GLY A 1 92 ? 20.956 -5.595 -37.400 1.00 97.69 92 GLY A CA 1
ATOM 758 C C . GLY A 1 92 ? 21.787 -4.617 -38.233 1.00 97.69 92 GLY A C 1
ATOM 759 O O . GLY A 1 92 ? 22.458 -5.028 -39.174 1.00 97.69 92 GLY A O 1
ATOM 760 N N . ARG A 1 93 ? 21.813 -3.342 -37.823 1.00 97.38 93 ARG A N 1
ATOM 761 C CA . ARG A 1 93 ? 22.633 -2.301 -38.465 1.00 97.38 93 ARG A CA 1
ATOM 762 C C . ARG A 1 93 ? 24.125 -2.627 -38.425 1.00 97.38 93 ARG A C 1
ATOM 764 O O . ARG A 1 93 ? 24.824 -2.421 -39.409 1.00 97.38 93 ARG A O 1
ATOM 771 N N . GLU A 1 94 ? 24.612 -3.137 -37.298 1.00 96.81 94 GLU A N 1
ATOM 772 C CA . GLU A 1 94 ? 26.006 -3.559 -37.154 1.00 96.81 94 GLU A CA 1
ATOM 773 C C . GLU A 1 94 ? 26.356 -4.694 -38.127 1.00 96.81 94 GLU A C 1
ATOM 775 O O . GLU A 1 94 ? 27.353 -4.594 -38.835 1.00 96.81 94 GLU A O 1
ATOM 780 N N . ALA A 1 95 ? 25.497 -5.708 -38.261 1.00 97.44 95 ALA A N 1
ATOM 781 C CA . ALA A 1 95 ? 25.706 -6.808 -39.204 1.00 97.44 95 ALA A CA 1
ATOM 782 C C . ALA A 1 95 ? 25.723 -6.351 -40.678 1.00 97.44 95 ALA A C 1
ATOM 784 O O . ALA A 1 95 ? 26.519 -6.854 -41.472 1.00 97.44 95 ALA A O 1
ATOM 785 N N . GLU A 1 96 ? 24.871 -5.390 -41.055 1.00 97.31 96 GLU A N 1
ATOM 786 C CA . GLU A 1 96 ? 24.880 -4.789 -42.399 1.00 97.31 96 GLU A CA 1
ATOM 787 C C . GLU A 1 96 ? 26.202 -4.063 -42.678 1.00 97.31 96 GLU A C 1
ATOM 789 O O . GLU A 1 96 ? 26.832 -4.291 -43.715 1.00 97.31 96 GLU A O 1
ATOM 794 N N . LEU A 1 97 ? 26.657 -3.241 -41.727 1.00 97.38 97 LEU A N 1
ATOM 795 C CA . LEU A 1 97 ? 27.932 -2.531 -41.828 1.00 97.38 97 LEU A CA 1
ATOM 796 C C . LEU A 1 97 ? 29.121 -3.496 -41.884 1.00 97.38 97 LEU A C 1
ATOM 798 O O . LEU A 1 97 ? 30.063 -3.269 -42.642 1.00 97.38 97 LEU A O 1
ATOM 802 N N . GLU A 1 98 ? 29.093 -4.584 -41.114 1.00 96.88 98 GLU A N 1
ATOM 803 C CA . GLU A 1 98 ? 30.120 -5.625 -41.167 1.00 96.88 98 GLU A CA 1
ATOM 804 C C . GLU A 1 98 ? 30.168 -6.313 -42.536 1.00 96.88 98 GLU A C 1
ATOM 806 O O . GLU A 1 98 ? 31.259 -6.519 -43.075 1.00 96.88 98 GLU A O 1
ATOM 811 N N . ALA A 1 99 ? 29.013 -6.633 -43.125 1.00 97.38 99 ALA A N 1
ATOM 812 C CA . ALA A 1 99 ? 28.935 -7.236 -44.453 1.00 97.38 99 ALA A CA 1
ATOM 813 C C . ALA A 1 99 ? 29.482 -6.295 -45.540 1.00 97.38 99 ALA A C 1
ATOM 815 O O . ALA A 1 99 ? 30.291 -6.715 -46.372 1.00 97.38 99 ALA A O 1
ATOM 816 N N . GLU A 1 100 ? 29.113 -5.011 -45.501 1.00 96.38 100 GLU A N 1
ATOM 817 C CA . GLU A 1 100 ? 29.662 -3.998 -46.409 1.00 96.38 100 GLU A CA 1
ATOM 818 C C . GLU A 1 100 ? 31.180 -3.858 -46.225 1.00 96.38 100 GLU A C 1
ATOM 820 O O . GLU A 1 100 ? 31.936 -3.853 -47.199 1.00 96.38 100 GLU A O 1
ATOM 825 N N . ASN A 1 101 ? 31.656 -3.830 -44.977 1.00 94.75 101 ASN A N 1
ATOM 826 C CA . ASN A 1 101 ? 33.081 -3.756 -44.668 1.00 94.75 101 ASN A CA 1
ATOM 827 C C . ASN A 1 101 ? 33.855 -4.957 -45.238 1.00 94.75 101 ASN A C 1
ATOM 829 O O . ASN A 1 101 ? 34.938 -4.787 -45.802 1.00 94.75 101 ASN A O 1
ATOM 833 N N . GLN A 1 102 ? 33.298 -6.168 -45.137 1.00 96.62 102 GLN A N 1
ATOM 834 C CA . GLN A 1 102 ? 33.875 -7.375 -45.734 1.00 96.62 102 GLN A CA 1
ATOM 835 C C . GLN A 1 102 ? 33.897 -7.302 -47.265 1.00 96.62 102 GLN A C 1
ATOM 837 O O . GLN A 1 102 ? 34.919 -7.622 -47.875 1.00 96.62 102 GLN A O 1
ATOM 842 N N . GLN A 1 103 ? 32.813 -6.840 -47.893 1.00 95.94 103 GLN A N 1
ATOM 843 C CA . GLN A 1 103 ? 32.741 -6.682 -49.346 1.00 95.94 103 GLN A CA 1
ATOM 844 C C . GLN A 1 103 ? 33.766 -5.660 -49.854 1.00 95.94 103 GLN A C 1
ATOM 846 O O . GLN A 1 103 ? 34.451 -5.902 -50.850 1.00 95.94 103 GLN A O 1
ATOM 851 N N . LEU A 1 104 ? 33.903 -4.524 -49.168 1.00 93.62 104 LEU A N 1
ATOM 852 C CA . LEU A 1 104 ? 34.898 -3.506 -49.502 1.00 93.62 104 LEU A CA 1
ATOM 853 C C . LEU A 1 104 ? 36.323 -4.047 -49.358 1.00 93.62 104 LEU A C 1
ATOM 855 O O . LEU A 1 104 ? 37.133 -3.830 -50.256 1.00 93.62 104 LEU A O 1
ATOM 859 N N . LYS A 1 105 ? 36.617 -4.808 -48.296 1.00 93.50 105 LYS A N 1
ATOM 860 C CA . LYS A 1 105 ? 37.914 -5.485 -48.129 1.00 93.50 105 LYS A CA 1
ATOM 861 C C . LYS A 1 105 ? 38.229 -6.411 -49.300 1.00 93.50 105 LYS A C 1
ATOM 863 O O . LYS A 1 105 ? 39.306 -6.298 -49.868 1.00 93.50 105 LYS A O 1
ATOM 868 N N . GLN A 1 106 ? 37.283 -7.258 -49.711 1.00 91.06 106 GLN A N 1
ATOM 869 C CA . GLN A 1 106 ? 37.466 -8.139 -50.873 1.00 91.06 106 GLN A CA 1
ATOM 870 C C . GLN A 1 106 ? 37.743 -7.344 -52.157 1.00 91.06 106 GLN A C 1
ATOM 872 O O . GLN A 1 106 ? 38.637 -7.699 -52.919 1.00 91.06 106 GLN A O 1
ATOM 877 N N . ARG A 1 107 ? 37.015 -6.240 -52.387 1.00 88.62 107 ARG A N 1
ATOM 878 C CA . ARG A 1 107 ? 37.237 -5.358 -53.547 1.00 88.62 107 ARG A CA 1
ATOM 879 C C . ARG A 1 107 ? 38.624 -4.719 -53.538 1.00 88.62 107 ARG A C 1
ATOM 881 O O . ARG A 1 107 ? 39.229 -4.626 -54.598 1.00 88.62 107 ARG A O 1
ATOM 888 N N . ILE A 1 108 ? 39.108 -4.284 -52.375 1.00 85.50 108 ILE A N 1
ATOM 889 C CA . ILE A 1 108 ? 40.460 -3.727 -52.227 1.00 85.50 108 ILE A CA 1
ATOM 890 C C . ILE A 1 108 ? 41.505 -4.809 -52.519 1.00 85.50 108 ILE A C 1
ATOM 892 O O . ILE A 1 108 ? 42.389 -4.574 -53.332 1.00 85.50 108 ILE A O 1
ATOM 896 N N . THR A 1 109 ? 41.353 -6.014 -51.960 1.00 83.50 109 THR A N 1
ATOM 897 C CA . THR A 1 109 ? 42.278 -7.136 -52.200 1.00 83.50 109 THR A CA 1
ATOM 898 C C . THR A 1 109 ? 42.401 -7.503 -53.683 1.00 83.50 109 THR A C 1
ATOM 900 O O . THR A 1 109 ? 43.502 -7.774 -54.138 1.00 83.50 109 THR A O 1
ATOM 903 N N . ILE A 1 110 ? 41.312 -7.453 -54.459 1.00 70.75 110 ILE A N 1
ATOM 904 C CA . ILE A 1 110 ? 41.337 -7.724 -55.912 1.00 70.75 110 ILE A CA 1
ATOM 905 C C . ILE A 1 110 ? 42.085 -6.627 -56.697 1.00 70.75 110 ILE A C 1
ATOM 907 O O . ILE A 1 110 ? 42.653 -6.900 -57.749 1.00 70.75 110 ILE A O 1
ATOM 911 N N . ILE A 1 111 ? 42.083 -5.382 -56.211 1.00 61.19 111 ILE A N 1
ATOM 912 C CA . ILE A 1 111 ? 42.819 -4.266 -56.833 1.00 61.19 111 ILE A CA 1
ATOM 913 C C . ILE A 1 111 ? 44.314 -4.320 -56.466 1.00 61.19 111 ILE A C 1
ATOM 915 O O . ILE A 1 111 ? 45.143 -3.806 -57.212 1.00 61.19 111 ILE A O 1
ATOM 919 N N . GLU A 1 112 ? 44.659 -4.951 -55.340 1.00 56.16 112 GLU A N 1
ATOM 920 C CA . GLU A 1 112 ? 46.028 -5.087 -54.827 1.00 56.16 112 GLU A CA 1
ATOM 921 C C . GLU A 1 112 ? 46.750 -6.376 -55.281 1.00 56.16 112 GLU A C 1
ATOM 923 O O . GLU A 1 112 ? 47.854 -6.644 -54.801 1.00 56.16 112 GLU A O 1
ATOM 928 N N . ASP A 1 113 ? 46.196 -7.150 -56.228 1.00 50.78 113 ASP A N 1
ATOM 929 C CA . ASP A 1 113 ? 46.951 -8.246 -56.850 1.00 50.78 113 ASP A CA 1
ATOM 930 C C . ASP A 1 113 ? 48.126 -7.692 -57.697 1.00 50.78 113 ASP A C 1
ATOM 932 O O . ASP A 1 113 ? 47.950 -6.790 -58.527 1.00 50.78 113 ASP A O 1
ATOM 936 N N . PRO A 1 114 ? 49.355 -8.203 -57.488 1.00 52.84 114 PRO A N 1
ATOM 937 C CA . PRO A 1 114 ? 50.595 -7.576 -57.927 1.00 52.84 114 PRO A CA 1
ATOM 938 C C . PRO A 1 114 ? 50.940 -7.934 -59.378 1.00 52.84 114 PRO A C 1
ATOM 940 O O . PRO A 1 114 ? 51.844 -8.727 -59.619 1.00 52.84 114 PRO A O 1
ATOM 943 N N . ASP A 1 115 ? 50.279 -7.310 -60.352 1.00 48.69 115 ASP A N 1
ATOM 944 C CA . ASP A 1 115 ? 50.760 -7.283 -61.750 1.00 48.69 115 ASP A CA 1
ATOM 945 C C . ASP A 1 115 ? 51.144 -5.866 -62.212 1.00 48.69 115 ASP A C 1
ATOM 947 O O . ASP A 1 115 ? 51.132 -5.522 -63.388 1.00 48.69 115 ASP A O 1
ATOM 951 N N . VAL A 1 116 ? 51.521 -5.012 -61.254 1.00 50.78 116 VAL A N 1
ATOM 952 C CA . VAL A 1 116 ? 52.227 -3.738 -61.510 1.00 50.78 116 VAL A CA 1
ATOM 953 C C . VAL A 1 116 ? 53.671 -3.815 -60.979 1.00 50.78 116 VAL A C 1
ATOM 955 O O . VAL A 1 116 ? 54.313 -2.809 -60.682 1.00 50.78 116 VAL A O 1
ATOM 958 N N . GLY A 1 117 ? 54.191 -5.039 -60.825 1.00 50.41 117 GLY A N 1
ATOM 959 C CA . GLY A 1 117 ? 55.542 -5.318 -60.333 1.00 50.41 117 GLY A CA 1
ATOM 960 C C . GLY A 1 117 ? 56.647 -5.201 -61.387 1.00 50.41 117 GLY A C 1
ATOM 961 O O . GLY A 1 117 ? 57.790 -4.951 -61.013 1.00 50.41 117 GLY A O 1
ATOM 962 N N . ASP A 1 118 ? 56.331 -5.313 -62.683 1.00 47.25 118 ASP A N 1
ATOM 963 C CA . ASP A 1 118 ? 57.360 -5.373 -63.738 1.00 47.25 118 ASP A CA 1
ATOM 964 C C . ASP A 1 118 ? 57.539 -4.079 -64.553 1.00 47.25 118 ASP A C 1
ATOM 966 O O . ASP A 1 118 ? 58.564 -3.893 -65.213 1.00 47.25 118 ASP A O 1
ATOM 970 N N . GLU A 1 119 ? 56.624 -3.107 -64.470 1.00 48.75 119 GLU A N 1
ATOM 971 C CA . GLU A 1 119 ? 56.725 -1.892 -65.300 1.00 48.75 119 GLU A CA 1
ATOM 972 C C . GLU A 1 119 ? 57.613 -0.791 -64.679 1.00 48.75 119 GLU A C 1
ATOM 974 O O . GLU A 1 119 ? 58.187 0.042 -65.387 1.00 48.75 119 GLU A O 1
ATOM 979 N N . ALA A 1 120 ? 57.844 -0.830 -63.360 1.00 49.31 120 ALA A N 1
ATOM 980 C CA . ALA A 1 120 ? 58.716 0.122 -62.662 1.00 49.31 120 ALA A CA 1
ATOM 981 C C . ALA A 1 120 ? 60.225 -0.157 -62.849 1.00 49.31 120 ALA A C 1
ATOM 983 O O . ALA A 1 120 ? 61.050 0.735 -62.624 1.00 49.31 120 ALA A O 1
ATOM 984 N N . ALA A 1 121 ? 60.608 -1.364 -63.287 1.00 50.09 121 ALA A N 1
ATOM 985 C CA . ALA A 1 121 ? 62.004 -1.714 -63.569 1.00 50.09 121 ALA A CA 1
ATOM 986 C C . ALA A 1 121 ? 62.486 -1.183 -64.936 1.00 50.09 121 ALA A C 1
ATOM 988 O O . ALA A 1 121 ? 63.660 -0.840 -65.088 1.00 50.09 121 ALA A O 1
ATOM 989 N N . SER A 1 122 ? 61.577 -1.018 -65.907 1.00 49.97 122 SER A N 1
ATOM 990 C CA . SER A 1 122 ? 61.900 -0.502 -67.250 1.00 49.97 122 SER A CA 1
ATOM 991 C C . SER A 1 122 ? 62.313 0.980 -67.239 1.00 49.97 122 SER A C 1
ATOM 993 O O . SER A 1 122 ? 63.175 1.411 -68.010 1.00 49.97 122 SER A O 1
ATOM 995 N N . TYR A 1 123 ? 61.767 1.771 -66.309 1.00 54.84 123 TYR A N 1
ATOM 996 C CA . TYR A 1 123 ? 62.052 3.207 -66.213 1.00 54.84 123 TYR A CA 1
ATOM 997 C C . TYR A 1 123 ? 63.382 3.554 -65.530 1.00 54.84 123 TYR A C 1
ATOM 999 O O . TYR A 1 123 ? 63.844 4.681 -65.686 1.00 54.84 123 TYR A O 1
ATOM 1007 N N . LYS A 1 124 ? 64.033 2.614 -64.828 1.00 57.44 124 LYS A N 1
ATOM 1008 C CA . LYS A 1 124 ? 65.351 2.855 -64.206 1.00 57.44 124 LYS A CA 1
ATOM 1009 C C . LYS A 1 124 ? 66.537 2.571 -65.135 1.00 57.44 124 LYS A C 1
ATOM 1011 O O . LYS A 1 124 ? 67.566 3.215 -64.996 1.00 57.44 124 LYS A O 1
ATOM 1016 N N . GLN A 1 125 ? 66.399 1.681 -66.122 1.00 53.88 125 GLN A N 1
ATOM 1017 C CA . GLN A 1 125 ? 67.481 1.417 -67.088 1.00 53.88 125 GLN A CA 1
ATOM 1018 C C . GLN A 1 125 ? 67.591 2.477 -68.197 1.00 53.88 125 GLN A C 1
ATOM 1020 O O . GLN A 1 125 ? 68.679 2.704 -68.721 1.00 53.88 125 GLN A O 1
ATOM 1025 N N . LYS A 1 126 ? 66.497 3.168 -68.551 1.00 54.41 126 LYS A N 1
ATOM 1026 C CA . LYS A 1 126 ? 66.531 4.239 -69.570 1.00 54.41 126 LYS A CA 1
ATOM 1027 C C . LYS A 1 126 ? 67.187 5.535 -69.088 1.00 54.41 126 LYS A C 1
ATOM 1029 O O . LYS A 1 126 ? 67.618 6.325 -69.922 1.00 54.41 126 LYS A O 1
ATOM 1034 N N . THR A 1 127 ? 67.281 5.754 -67.781 1.00 56.03 127 THR A N 1
ATOM 1035 C CA . THR A 1 127 ? 67.895 6.953 -67.193 1.00 56.03 127 THR A CA 1
ATOM 1036 C C . THR A 1 127 ? 69.396 6.817 -66.939 1.00 56.03 127 THR A C 1
ATOM 1038 O O . THR A 1 127 ? 70.070 7.837 -66.879 1.00 56.03 127 THR A O 1
ATOM 1041 N N . GLU A 1 128 ? 69.950 5.603 -66.866 1.00 52.53 128 GLU A N 1
ATOM 1042 C CA . GLU A 1 128 ? 71.395 5.393 -66.646 1.00 52.53 128 GLU A CA 1
ATOM 1043 C C . GLU A 1 128 ? 72.220 5.251 -67.941 1.00 52.53 128 GLU A C 1
ATOM 1045 O O . GLU A 1 128 ? 73.441 5.347 -67.898 1.00 52.53 128 GLU A O 1
ATOM 1050 N N . MET A 1 129 ? 71.586 5.092 -69.110 1.00 53.66 129 MET A N 1
ATOM 1051 C CA . MET A 1 129 ? 72.268 5.022 -70.420 1.00 53.66 129 MET A CA 1
ATOM 1052 C C . MET A 1 129 ? 72.343 6.366 -71.171 1.00 53.66 129 MET A C 1
ATOM 1054 O O . MET A 1 129 ? 72.776 6.405 -72.321 1.00 53.66 129 MET A O 1
ATOM 1058 N N . SER A 1 130 ? 71.909 7.466 -70.549 1.00 52.78 130 SER A N 1
ATOM 1059 C CA . SER A 1 130 ? 71.959 8.815 -71.129 1.00 52.78 130 SER A CA 1
ATOM 1060 C C . SER A 1 130 ? 72.778 9.777 -70.259 1.00 52.78 130 SER A C 1
ATOM 1062 O O . SER A 1 130 ? 72.318 10.880 -69.958 1.00 52.78 130 SER A O 1
ATOM 1064 N N . CYS A 1 131 ? 73.982 9.355 -69.865 1.00 46.22 131 CYS A N 1
ATOM 1065 C CA . CYS A 1 131 ? 75.041 10.215 -69.338 1.00 46.22 131 CYS A CA 1
ATOM 1066 C C . CYS A 1 131 ? 76.359 9.913 -70.057 1.00 46.22 131 CYS A C 1
ATOM 1068 O O . CYS A 1 131 ? 76.636 8.713 -70.279 1.00 46.22 131 CYS A O 1
#

InterPro domains:
  IPR001356 Homeodomain [PF00046] (4-54)
  IPR001356 Homeodomain [PS50071] (1-56)
  IPR001356 Homeodomain [SM00389] (2-60)
  IPR001356 Homeodomain [cd00086] (4-46)
  IPR009057 Homedomain-like superfamily [SSF46689] (4-64)

Foldseek 3Di:
DPPDADPQLVVLLVVVCVVPLDDDPVNLVVSCVRRVDDSVVSVVVSVVVVVVVVVVVVVVVVVVVVVVVVVVVVVVVVVVVVVVVVVVVVVVVVVVVVVVVVVVVVVVVVVPDPPVVPPVVVVVVVVVVPD

Secondary structure (DSSP, 8-state):
------HHHHHHHHHHHHH-SS--HHHHHHHHHHH---HHHHHHHHHHHHHHHHHHHHHHHHHHHHHHHHHHHHHHHHHHHHHHHHHHHHHHHHHHHHHHHHHHHHHHHHHTSS-SSSHHHHHHHHHHS--

Sequence (131 aa):
MANRFEKHQNDALKLAFEESVHLTKEKKTELVRATGLDMEQVTSWFNRKRARKRARESKMELERTIAELHQALQESQEKEAGLQKELQESRGREAELEAENQQLKQRITIIEDPDVGDEAASYKQKTEMSC